Protein AF-A0A9E5UDF2-F1 (afdb_monomer)

Solvent-accessible surface area (backbone atoms only — not comparable to full-atom values): 6361 Å² total; per-residue (Å²): 140,88,80,90,81,89,77,86,81,81,79,84,78,80,75,39,61,48,100,84,71,47,78,76,43,79,87,75,90,72,44,64,46,63,46,45,65,88,81,47,92,53,63,72,60,50,52,52,59,47,48,77,49,35,94,68,50,74,67,36,52,52,52,28,55,58,48,64,75,71,56,63,88,89,46,71,45,62,52,45,76,66,52,52,72,65,37,51,50,51,43,61,68,57,72,80,114

Structure (mmCIF, N/CA/C/O backbone):
data_AF-A0A9E5UDF2-F1
#
_entry.id   AF-A0A9E5UDF2-F1
#
loop_
_atom_site.group_PDB
_atom_site.id
_atom_site.type_symbol
_atom_site.label_atom_id
_atom_site.label_alt_id
_atom_site.label_comp_id
_atom_site.label_asym_id
_atom_site.label_entity_id
_atom_site.label_seq_id
_atom_site.pdbx_PDB_ins_code
_atom_site.Cartn_x
_atom_site.Cartn_y
_atom_site.Cartn_z
_atom_site.occupancy
_atom_site.B_iso_or_equiv
_atom_site.auth_seq_id
_atom_site.auth_comp_id
_atom_site.auth_asym_id
_atom_site.auth_atom_id
_atom_site.pdbx_PDB_model_num
ATOM 1 N N . ASP A 1 1 ? 9.239 -26.253 -10.517 1.00 37.34 1 ASP A N 1
ATOM 2 C CA . ASP A 1 1 ? 9.215 -26.710 -9.117 1.00 37.34 1 ASP A CA 1
ATOM 3 C C . ASP A 1 1 ? 8.199 -25.844 -8.380 1.00 37.34 1 ASP A C 1
ATOM 5 O O . ASP A 1 1 ? 8.426 -24.648 -8.240 1.00 37.34 1 ASP A O 1
ATOM 9 N N . ASN A 1 2 ? 7.024 -26.397 -8.070 1.00 56.69 2 ASN A N 1
ATOM 10 C CA . ASN A 1 2 ? 5.895 -25.659 -7.492 1.00 56.69 2 ASN A CA 1
ATOM 11 C C . ASN A 1 2 ? 5.758 -26.050 -6.021 1.00 56.69 2 ASN A C 1
ATOM 13 O O . ASN A 1 2 ? 5.575 -27.224 -5.708 1.00 56.69 2 ASN A O 1
ATOM 17 N N . ARG A 1 3 ? 5.829 -25.068 -5.118 1.00 74.12 3 ARG A N 1
ATOM 18 C CA . ARG 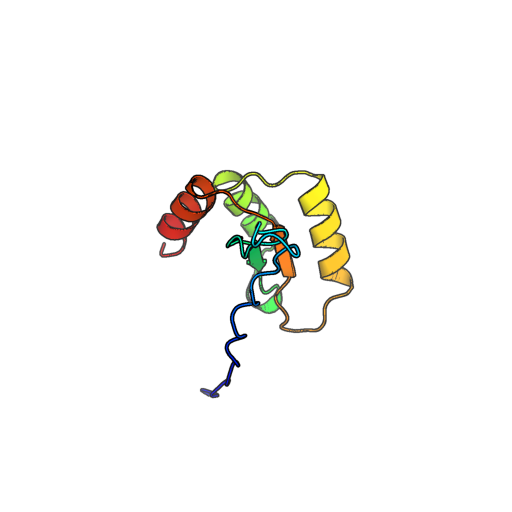A 1 3 ? 5.664 -25.274 -3.672 1.00 74.12 3 ARG A CA 1
ATOM 19 C C . ARG A 1 3 ? 4.370 -24.629 -3.187 1.00 74.12 3 ARG A C 1
ATOM 21 O O . ARG A 1 3 ? 4.040 -23.521 -3.600 1.00 74.12 3 ARG A O 1
ATOM 28 N N . VAL A 1 4 ? 3.664 -25.312 -2.287 1.00 77.31 4 VAL A N 1
ATOM 29 C CA . VAL A 1 4 ? 2.470 -24.784 -1.611 1.00 77.31 4 VAL A CA 1
ATOM 30 C C . VAL A 1 4 ? 2.913 -23.922 -0.430 1.00 77.31 4 VAL A C 1
ATOM 32 O O . VAL A 1 4 ? 3.698 -24.370 0.403 1.00 77.31 4 VAL A O 1
ATOM 35 N N . ASN A 1 5 ? 2.413 -22.688 -0.360 1.00 76.81 5 ASN A N 1
ATOM 36 C CA . ASN A 1 5 ? 2.646 -21.770 0.752 1.00 76.81 5 ASN A CA 1
ATOM 37 C C . ASN A 1 5 ? 1.315 -21.503 1.468 1.00 76.81 5 ASN A C 1
ATOM 39 O O . ASN A 1 5 ? 0.409 -20.924 0.872 1.00 76.81 5 ASN A O 1
ATOM 43 N N . ILE A 1 6 ? 1.182 -21.947 2.720 1.00 81.56 6 ILE A N 1
ATOM 44 C CA . ILE A 1 6 ? -0.040 -21.762 3.513 1.00 81.56 6 ILE A CA 1
ATOM 45 C C . ILE A 1 6 ? 0.062 -20.420 4.240 1.00 81.56 6 ILE A C 1
ATOM 47 O O . ILE A 1 6 ? 0.946 -20.234 5.075 1.00 81.56 6 ILE A O 1
ATOM 51 N N . GLN A 1 7 ? -0.847 -19.494 3.934 1.00 80.06 7 GLN A N 1
ATOM 52 C CA . GLN A 1 7 ? -0.944 -18.204 4.618 1.00 80.06 7 GLN A CA 1
ATOM 53 C C . GLN A 1 7 ? -2.174 -18.181 5.537 1.00 80.06 7 GLN A C 1
ATOM 55 O O . GLN A 1 7 ? -3.284 -18.417 5.057 1.00 80.06 7 GLN A O 1
ATOM 60 N N . PRO A 1 8 ? -2.011 -17.914 6.846 1.00 82.62 8 PRO A N 1
ATOM 61 C CA . PRO A 1 8 ? -3.144 -17.772 7.750 1.00 82.62 8 PRO A CA 1
ATOM 62 C C . PRO A 1 8 ? -3.896 -16.465 7.469 1.00 82.62 8 PRO A C 1
ATOM 64 O O . PRO A 1 8 ? -3.283 -15.417 7.265 1.00 82.62 8 PRO A O 1
ATOM 67 N N . LEU A 1 9 ? -5.227 -16.519 7.507 1.00 84.25 9 LEU A N 1
ATOM 68 C CA . LEU A 1 9 ? -6.077 -15.330 7.469 1.00 84.25 9 LEU A CA 1
ATOM 69 C C . LEU A 1 9 ? -6.285 -14.820 8.898 1.00 84.25 9 LEU A C 1
ATOM 71 O O . LEU A 1 9 ? -6.734 -15.566 9.769 1.00 84.25 9 LEU A O 1
ATOM 75 N N . ALA A 1 10 ? -5.938 -13.558 9.146 1.00 83.75 10 ALA A N 1
ATOM 76 C CA . ALA A 1 10 ? -6.137 -12.940 10.453 1.00 83.75 10 ALA A CA 1
ATOM 77 C C . ALA A 1 10 ? -7.638 -12.686 10.719 1.00 83.75 10 ALA A C 1
ATOM 79 O O . ALA A 1 10 ? -8.354 -12.280 9.801 1.00 83.75 10 ALA A O 1
ATOM 80 N N . PRO A 1 11 ? -8.128 -12.890 11.957 1.00 85.94 11 PRO A N 1
ATOM 81 C CA . PRO A 1 11 ? -9.514 -12.598 12.308 1.00 85.94 11 PRO A CA 1
ATOM 82 C C . PRO A 1 11 ? -9.768 -11.086 12.407 1.00 85.94 11 PRO A C 1
ATOM 84 O O . PRO A 1 11 ? -8.865 -10.299 12.700 1.00 85.94 11 PRO A O 1
ATOM 87 N N . THR A 1 12 ? -11.023 -10.673 12.227 1.00 85.06 12 THR A N 1
ATOM 88 C CA . THR A 1 12 ? -11.451 -9.286 12.455 1.00 85.06 12 THR A CA 1
ATOM 89 C C . THR A 1 12 ? -11.366 -8.923 13.937 1.00 85.06 12 THR A C 1
ATOM 91 O O . THR A 1 12 ? -11.796 -9.694 14.796 1.00 85.06 12 THR A O 1
ATOM 94 N N . ARG A 1 13 ? -10.854 -7.727 14.252 1.00 85.50 13 ARG A N 1
ATOM 95 C CA . ARG A 1 13 ? -10.813 -7.214 15.630 1.00 85.50 13 ARG A CA 1
ATOM 96 C C . ARG A 1 13 ? -12.231 -6.917 16.143 1.00 85.50 13 ARG A C 1
ATOM 98 O O . ARG A 1 13 ? -13.041 -6.372 15.399 1.00 85.50 13 ARG A O 1
ATOM 105 N N . GLY A 1 14 ? -12.502 -7.240 17.410 1.00 86.00 14 GLY A N 1
ATOM 106 C CA . GLY A 1 14 ? -13.761 -6.894 18.081 1.00 86.00 14 GLY A CA 1
ATOM 107 C C . GLY A 1 14 ? -13.916 -5.388 18.328 1.00 86.00 14 GLY A C 1
ATOM 108 O O . GLY A 1 14 ? -12.923 -4.681 18.523 1.00 86.00 14 GLY A O 1
ATOM 109 N N . LEU A 1 15 ? -15.164 -4.918 18.324 1.00 87.38 15 LEU A N 1
ATOM 110 C CA . LEU A 1 15 ? -15.530 -3.527 18.605 1.00 87.38 15 LEU A CA 1
ATOM 111 C C . LEU A 1 15 ? -15.373 -3.222 20.103 1.00 87.38 15 LEU A C 1
ATOM 113 O O . LEU A 1 15 ? -15.605 -4.089 20.947 1.00 87.38 15 LEU A O 1
ATOM 117 N N . ILE A 1 16 ? -14.957 -1.998 20.432 1.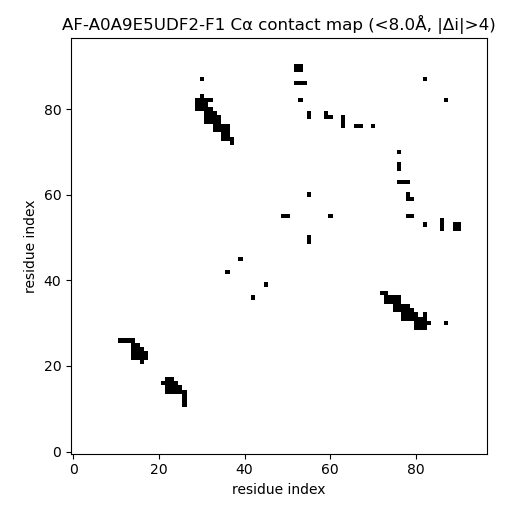00 89.94 16 ILE A N 1
ATOM 118 C CA . ILE A 1 16 ? -14.812 -1.536 21.821 1.00 89.94 16 ILE A CA 1
ATOM 119 C C . ILE A 1 16 ? -15.904 -0.509 22.098 1.00 89.94 16 ILE A C 1
ATOM 121 O O . ILE A 1 16 ? -16.015 0.466 21.359 1.00 89.94 16 ILE A O 1
ATOM 125 N N . TYR A 1 17 ? -16.654 -0.708 23.180 1.00 91.06 17 TYR A N 1
ATOM 126 C CA . TYR A 1 17 ? -17.747 0.165 23.608 1.00 91.06 17 TYR A CA 1
ATOM 127 C C . TYR A 1 17 ? -17.451 0.797 24.975 1.00 91.06 17 TYR A C 1
ATOM 129 O O . TYR A 1 17 ? -16.796 0.182 25.818 1.00 91.06 17 TYR A O 1
ATOM 137 N N . ASP A 1 18 ? -17.965 2.002 25.214 1.00 91.62 18 ASP A N 1
ATOM 138 C CA . ASP A 1 18 ? -18.103 2.566 26.562 1.00 91.62 18 ASP A CA 1
ATOM 139 C C . ASP A 1 18 ? -19.266 1.885 27.322 1.00 91.62 18 ASP A C 1
ATOM 141 O O . ASP A 1 18 ? -20.107 1.209 26.729 1.00 91.62 18 ASP A O 1
ATOM 145 N N . ARG A 1 19 ? -19.374 2.110 28.639 1.00 94.38 19 ARG A N 1
ATOM 146 C CA . ARG A 1 19 ? -20.450 1.608 29.519 1.00 94.38 19 ARG A CA 1
ATOM 147 C C . ARG A 1 19 ? -21.869 1.927 29.036 1.00 94.38 19 ARG A C 1
ATOM 149 O O . ARG A 1 19 ? -22.811 1.256 29.438 1.00 94.38 19 ARG A O 1
ATOM 156 N N . ASN A 1 20 ? -22.011 2.956 28.204 1.00 93.19 20 ASN A N 1
ATOM 157 C CA . ASN A 1 20 ? -23.281 3.408 27.641 1.00 93.19 20 ASN A CA 1
ATOM 158 C C . ASN A 1 20 ? -23.573 2.809 26.249 1.00 93.19 20 ASN A C 1
ATOM 160 O O . ASN A 1 20 ? -24.531 3.222 25.605 1.00 93.19 20 ASN A O 1
ATOM 164 N N . GLY A 1 21 ? -22.743 1.879 25.757 1.00 87.00 21 GLY A N 1
ATOM 165 C CA . GLY A 1 21 ? -22.906 1.259 24.436 1.00 87.00 21 GLY A CA 1
ATOM 166 C C . GLY A 1 21 ? -22.422 2.116 23.260 1.00 87.00 21 GLY A C 1
ATOM 167 O O . GLY A 1 21 ? -22.731 1.803 22.116 1.00 87.00 21 GLY A O 1
ATOM 168 N N . VAL A 1 22 ? -21.664 3.187 23.516 1.00 90.06 22 VAL A N 1
ATOM 169 C CA . VAL A 1 22 ? -21.079 4.042 22.468 1.00 90.06 22 VAL A CA 1
ATOM 170 C C . VAL A 1 22 ? -19.773 3.432 21.968 1.00 90.06 22 VAL A C 1
ATOM 172 O O . VAL A 1 22 ? -18.905 3.105 22.775 1.00 90.06 22 VAL A O 1
ATOM 175 N N . GLU A 1 23 ? -19.619 3.297 20.652 1.00 87.00 23 GLU A N 1
ATOM 176 C CA . GLU A 1 23 ? -18.402 2.771 20.024 1.00 87.00 23 GLU A CA 1
ATOM 177 C C . GLU A 1 23 ? -17.206 3.711 20.237 1.00 87.00 23 GLU A C 1
ATOM 179 O O . GLU A 1 23 ? -17.221 4.870 19.831 1.00 87.00 23 GLU A O 1
ATOM 184 N N . LEU A 1 24 ? -16.153 3.197 20.876 1.00 85.56 24 LEU A N 1
ATOM 185 C CA . LEU A 1 24 ? -14.879 3.889 21.102 1.00 85.56 24 LEU A CA 1
ATOM 186 C C . LEU A 1 24 ? -13.814 3.504 20.068 1.00 85.56 24 LEU A C 1
ATOM 188 O O . LEU A 1 24 ? -12.886 4.273 19.824 1.00 85.56 24 LEU A O 1
ATOM 192 N N . ALA A 1 25 ? -13.913 2.308 19.479 1.00 85.12 25 ALA A N 1
ATOM 193 C CA . ALA A 1 25 ? -13.007 1.863 18.425 1.00 85.12 25 ALA A CA 1
ATOM 194 C C . ALA A 1 25 ? -13.711 0.927 17.438 1.00 85.12 25 ALA A C 1
ATOM 196 O O . ALA A 1 25 ? -14.233 -0.120 17.829 1.00 85.12 25 ALA A O 1
ATOM 197 N N . GLN A 1 26 ? -13.640 1.289 16.158 1.00 80.81 26 GLN A N 1
ATOM 198 C CA . GLN A 1 26 ? -14.160 0.516 15.032 1.00 80.81 26 GLN A CA 1
ATOM 199 C C . GLN A 1 26 ? -13.030 -0.032 14.152 1.00 80.81 26 GLN A C 1
ATOM 201 O O . GLN A 1 26 ? -11.889 0.437 14.204 1.00 80.81 26 GLN A O 1
ATOM 206 N N . ASN A 1 27 ? -13.350 -1.024 13.322 1.00 81.19 27 ASN A N 1
ATOM 207 C CA . ASN A 1 27 ? -12.425 -1.572 12.335 1.00 81.19 27 ASN A CA 1
ATOM 208 C C . ASN A 1 27 ? -12.604 -0.849 10.992 1.00 81.19 27 ASN A C 1
ATOM 210 O O . ASN A 1 27 ? -13.576 -1.098 10.283 1.00 81.19 27 ASN A O 1
ATOM 214 N N . THR A 1 28 ? -11.673 0.042 10.650 1.00 80.38 28 THR A N 1
ATOM 215 C CA . THR A 1 28 ? -11.660 0.708 9.341 1.00 80.38 28 THR A CA 1
ATOM 216 C C . THR A 1 28 ? -10.730 -0.053 8.394 1.00 80.38 28 THR A C 1
ATOM 218 O O . THR A 1 28 ? -9.537 -0.173 8.701 1.00 80.38 28 THR A O 1
ATOM 221 N N . PRO A 1 29 ? -11.219 -0.549 7.242 1.00 78.06 29 PRO A N 1
ATOM 222 C CA . PRO A 1 29 ? -10.355 -1.180 6.256 1.00 78.06 29 PRO A CA 1
ATOM 223 C C . PRO A 1 29 ? -9.343 -0.158 5.734 1.00 78.06 29 PRO A C 1
ATOM 225 O O . PRO A 1 29 ? -9.681 0.988 5.444 1.00 78.06 29 PRO A O 1
ATOM 228 N N . THR A 1 30 ? -8.084 -0.570 5.622 1.00 86.50 30 THR A N 1
ATOM 229 C CA . THR A 1 30 ? -7.033 0.256 5.023 1.00 86.50 30 THR A CA 1
ATOM 230 C C . THR A 1 30 ? -6.293 -0.550 3.973 1.00 86.50 30 THR A C 1
ATOM 232 O O . THR A 1 30 ? -6.013 -1.734 4.163 1.00 86.50 30 THR A O 1
ATOM 235 N N . PHE A 1 31 ? -5.973 0.099 2.858 1.00 90.56 31 PHE A N 1
ATOM 236 C CA . PHE A 1 31 ? -5.174 -0.494 1.796 1.00 90.56 31 PHE A CA 1
ATOM 237 C C . PHE A 1 31 ? -3.727 -0.023 1.921 1.00 90.56 31 PHE A C 1
ATOM 239 O O . PHE A 1 31 ? -3.461 1.154 2.176 1.00 90.56 31 PHE A O 1
ATOM 246 N N . THR A 1 32 ? -2.790 -0.953 1.763 1.00 92.69 32 THR A N 1
ATOM 247 C CA . THR A 1 32 ? -1.349 -0.680 1.775 1.00 92.69 32 THR A CA 1
ATOM 248 C C . THR A 1 32 ? -0.754 -1.220 0.486 1.00 92.69 32 THR A C 1
ATOM 250 O O . THR A 1 32 ? -0.987 -2.375 0.131 1.00 92.69 32 THR A O 1
ATOM 253 N N . LEU A 1 33 ? -0.001 -0.379 -0.215 1.00 93.06 33 LEU A N 1
ATOM 254 C CA . LEU A 1 33 ? 0.751 -0.779 -1.393 1.00 93.06 33 LEU A CA 1
ATOM 255 C C . LEU A 1 33 ? 2.086 -1.357 -0.942 1.00 93.06 33 LEU A C 1
ATOM 257 O O . LEU A 1 33 ? 2.877 -0.664 -0.300 1.00 93.06 33 LEU A O 1
ATOM 261 N N . GLU A 1 34 ? 2.345 -2.610 -1.295 1.00 93.81 34 GLU A N 1
ATOM 262 C CA . GLU A 1 34 ? 3.563 -3.323 -0.926 1.00 93.81 34 GLU A CA 1
ATOM 263 C C . GLU A 1 34 ? 4.258 -3.916 -2.148 1.00 93.81 34 GLU A C 1
ATOM 265 O O . GLU A 1 34 ? 3.616 -4.309 -3.122 1.00 93.81 34 GLU A O 1
ATOM 270 N N . VAL A 1 35 ? 5.580 -4.041 -2.065 1.00 93.12 35 VAL A N 1
ATOM 271 C CA . VAL A 1 35 ? 6.410 -4.647 -3.109 1.00 93.12 35 VAL A CA 1
ATOM 272 C C . VAL A 1 35 ? 7.289 -5.737 -2.514 1.00 93.12 35 VAL A C 1
ATOM 274 O O . VAL A 1 35 ? 7.765 -5.608 -1.390 1.00 93.12 35 VAL A O 1
ATOM 277 N N . VAL A 1 36 ? 7.519 -6.819 -3.259 1.00 93.56 36 VAL A N 1
ATOM 278 C CA . VAL A 1 36 ? 8.513 -7.844 -2.906 1.00 93.56 36 VAL A CA 1
ATOM 279 C C . VAL A 1 36 ? 9.766 -7.577 -3.740 1.00 93.56 36 VAL A C 1
ATOM 281 O O . VAL A 1 36 ? 9.753 -7.890 -4.928 1.00 93.56 36 VAL A O 1
ATOM 284 N N . PRO A 1 37 ? 10.845 -7.016 -3.162 1.00 91.75 37 PRO A N 1
ATOM 285 C CA . PRO A 1 37 ? 11.996 -6.545 -3.936 1.00 91.75 37 PRO A CA 1
ATOM 286 C C . PRO A 1 37 ? 12.678 -7.620 -4.782 1.00 91.75 37 PRO A C 1
ATOM 288 O O . PRO A 1 37 ? 13.152 -7.331 -5.865 1.00 91.75 37 PRO A O 1
ATOM 291 N N . GLU A 1 38 ? 12.684 -8.874 -4.332 1.00 90.31 38 GLU A N 1
ATOM 292 C CA . GLU A 1 38 ? 13.256 -9.999 -5.082 1.00 90.31 38 GLU A CA 1
ATOM 293 C C . GLU A 1 38 ? 12.465 -10.371 -6.343 1.00 90.31 38 GLU A C 1
ATOM 295 O O . GLU A 1 38 ? 12.954 -11.154 -7.150 1.00 90.31 38 GLU A O 1
ATOM 300 N N . LYS A 1 39 ? 11.239 -9.861 -6.492 1.00 89.31 39 LYS A N 1
ATOM 301 C CA . LYS A 1 39 ? 10.407 -10.043 -7.689 1.00 89.31 39 LYS A CA 1
ATOM 302 C C . LYS A 1 39 ? 10.461 -8.834 -8.627 1.00 89.31 39 LYS A C 1
ATOM 304 O O . LYS A 1 39 ? 9.702 -8.800 -9.588 1.00 89.31 39 LYS A O 1
ATOM 309 N N . VAL A 1 40 ? 11.295 -7.842 -8.322 1.00 90.94 40 VAL A N 1
ATOM 310 C CA . VAL A 1 40 ? 11.416 -6.599 -9.084 1.00 90.94 40 VAL A CA 1
ATOM 311 C C . VAL A 1 40 ? 12.815 -6.518 -9.673 1.00 90.94 40 VAL A C 1
ATOM 313 O O . VAL A 1 40 ? 13.797 -6.589 -8.939 1.00 90.94 40 VAL A O 1
ATOM 316 N N . GLU A 1 41 ? 12.894 -6.371 -10.992 1.00 90.88 41 GLU A N 1
ATOM 317 C CA . GLU A 1 41 ? 14.166 -6.246 -11.709 1.00 90.88 41 GLU A CA 1
ATOM 318 C C . GLU A 1 41 ? 14.766 -4.844 -11.546 1.00 90.88 41 GLU A C 1
ATOM 320 O O . GLU A 1 41 ? 15.922 -4.712 -11.149 1.00 90.88 41 GLU A O 1
ATOM 325 N N . ASP A 1 42 ? 13.960 -3.801 -11.774 1.00 93.12 42 ASP A N 1
ATOM 326 C CA . ASP A 1 42 ? 14.343 -2.398 -11.593 1.00 93.12 42 ASP A CA 1
ATOM 327 C C . ASP A 1 42 ? 13.386 -1.702 -10.615 1.00 93.12 42 ASP A C 1
ATOM 329 O O . ASP A 1 42 ? 12.243 -1.368 -10.935 1.00 93.12 42 ASP A O 1
ATOM 333 N N . MET A 1 43 ? 13.867 -1.487 -9.388 1.00 92.44 43 MET A N 1
ATOM 334 C CA . MET A 1 43 ? 13.081 -0.849 -8.333 1.00 92.44 43 MET A CA 1
ATOM 335 C C . MET A 1 43 ? 12.804 0.627 -8.627 1.00 92.44 43 MET A C 1
ATOM 337 O O . MET A 1 43 ? 11.725 1.115 -8.308 1.00 92.44 43 MET A O 1
ATOM 341 N N . ASP A 1 44 ? 13.750 1.348 -9.227 1.00 91.75 44 ASP A N 1
ATOM 342 C CA . ASP A 1 44 ? 13.576 2.775 -9.489 1.00 91.75 44 ASP A CA 1
ATOM 343 C C . ASP A 1 44 ? 12.614 3.013 -10.658 1.00 91.75 44 ASP A C 1
ATOM 345 O O . ASP A 1 44 ? 11.903 4.019 -10.659 1.00 91.75 44 ASP A O 1
ATOM 349 N N . ALA A 1 45 ? 12.574 2.114 -11.646 1.00 93.31 45 ALA A N 1
ATOM 350 C CA . ALA A 1 45 ? 11.562 2.138 -12.703 1.00 93.31 45 ALA A CA 1
ATOM 351 C C . ALA A 1 45 ? 10.163 1.857 -12.139 1.00 93.31 45 ALA A C 1
ATOM 353 O O . ALA A 1 45 ? 9.252 2.656 -12.346 1.00 93.31 45 ALA A O 1
ATOM 354 N N . VAL A 1 46 ? 10.014 0.800 -11.333 1.00 92.25 46 VAL A N 1
ATOM 355 C CA . VAL A 1 46 ? 8.725 0.463 -10.708 1.00 92.25 46 VAL A CA 1
ATOM 356 C C . VAL A 1 46 ? 8.233 1.585 -9.799 1.00 92.25 46 VAL A C 1
ATOM 358 O O . VAL A 1 46 ? 7.059 1.936 -9.841 1.00 92.25 46 VAL A O 1
ATOM 361 N N . LEU A 1 47 ? 9.103 2.198 -8.992 1.00 92.44 47 LEU A N 1
ATOM 362 C CA . LEU A 1 47 ? 8.699 3.326 -8.149 1.00 92.44 47 LEU A CA 1
ATOM 363 C C . LEU A 1 47 ? 8.230 4.530 -8.977 1.00 92.44 47 LEU A C 1
ATOM 365 O O . LEU A 1 47 ? 7.293 5.210 -8.558 1.00 92.44 47 LEU A O 1
ATOM 369 N N . ARG A 1 48 ? 8.841 4.782 -10.143 1.00 91.81 48 ARG A N 1
ATOM 370 C CA . ARG A 1 48 ? 8.400 5.834 -11.072 1.00 91.81 48 ARG A CA 1
ATOM 371 C C . ARG A 1 48 ? 7.007 5.538 -11.623 1.00 91.81 48 ARG A C 1
ATOM 373 O O . ARG A 1 48 ? 6.135 6.384 -11.481 1.00 91.81 48 ARG A O 1
ATOM 380 N N . GLU A 1 49 ? 6.777 4.335 -12.138 1.00 91.44 49 GLU A N 1
ATOM 381 C CA . GLU A 1 49 ? 5.461 3.916 -12.6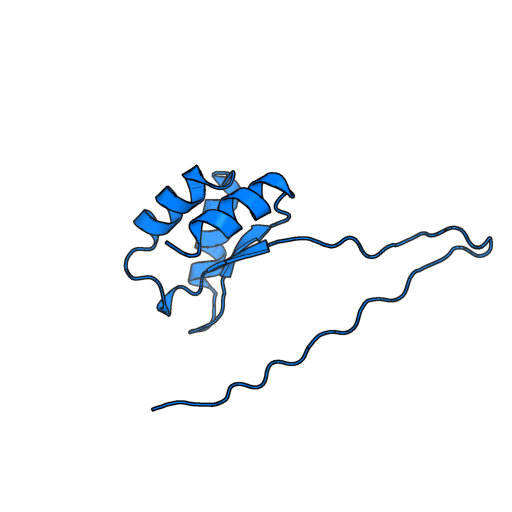47 1.00 91.44 49 GLU A CA 1
ATOM 382 C C . GLU A 1 49 ? 4.380 3.949 -11.557 1.00 91.44 49 GLU A C 1
ATOM 384 O O . GLU A 1 49 ? 3.277 4.447 -11.769 1.00 91.44 49 GLU A O 1
ATOM 389 N N . LEU A 1 50 ? 4.695 3.480 -10.345 1.00 91.81 50 LEU A N 1
ATOM 390 C CA . LEU A 1 50 ? 3.756 3.527 -9.224 1.00 91.81 50 LEU A CA 1
ATOM 391 C C . LEU A 1 50 ? 3.407 4.964 -8.823 1.00 91.81 50 LEU A C 1
ATOM 393 O O . LEU A 1 50 ? 2.264 5.213 -8.444 1.00 91.81 50 LEU A O 1
ATOM 397 N N . SER A 1 51 ? 4.353 5.899 -8.940 1.00 91.50 51 SER A N 1
ATOM 398 C CA . SER A 1 51 ? 4.127 7.318 -8.628 1.00 91.50 51 SER A CA 1
ATOM 399 C C . SER A 1 51 ? 3.164 7.997 -9.611 1.00 91.50 51 SER A C 1
ATO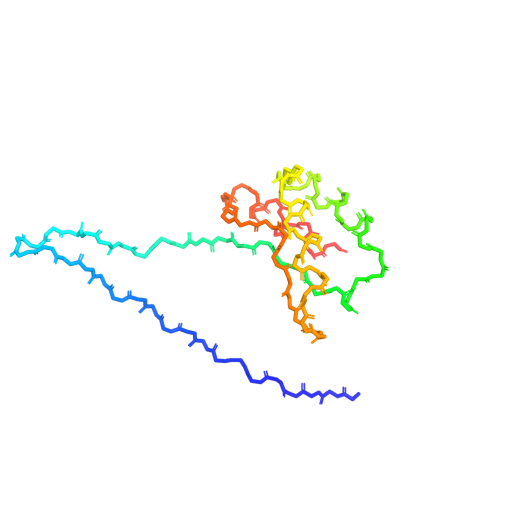M 401 O O . SER A 1 51 ? 2.601 9.038 -9.286 1.00 91.50 51 SER A O 1
ATOM 403 N N . GLU A 1 52 ? 2.944 7.420 -10.797 1.00 90.69 52 GLU A N 1
ATOM 404 C CA . GLU A 1 52 ? 1.927 7.889 -11.750 1.00 90.69 52 GLU A CA 1
ATOM 405 C C . GLU A 1 52 ? 0.514 7.408 -11.377 1.00 90.69 52 GLU A C 1
ATOM 407 O O . GLU A 1 52 ? -0.482 8.019 -11.766 1.00 90.69 52 GLU A O 1
ATOM 412 N N . LEU A 1 53 ? 0.406 6.311 -10.619 1.00 89.88 53 LEU A N 1
ATOM 413 C CA . LEU A 1 53 ? -0.870 5.686 -10.254 1.00 89.88 53 LEU A CA 1
ATOM 414 C C . LEU A 1 53 ? -1.366 6.120 -8.870 1.00 89.88 53 LEU A C 1
ATOM 416 O O . LEU A 1 53 ? -2.576 6.283 -8.659 1.00 89.88 53 LEU A O 1
ATOM 420 N N . VAL A 1 54 ? -0.441 6.280 -7.924 1.00 91.69 54 VAL A N 1
ATOM 421 C CA . VAL A 1 54 ? -0.714 6.617 -6.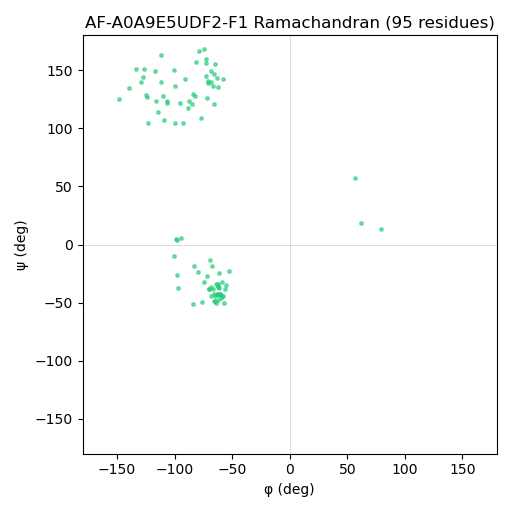524 1.00 91.69 54 VAL A CA 1
ATOM 422 C C . VAL A 1 54 ? 0.209 7.731 -6.050 1.00 91.69 54 VAL A C 1
ATOM 424 O O . VAL A 1 54 ? 1.338 7.854 -6.522 1.00 91.69 54 VAL A O 1
ATOM 427 N N . GLU A 1 55 ? -0.248 8.539 -5.096 1.00 90.88 55 GLU A N 1
ATOM 428 C CA . GLU A 1 55 ? 0.567 9.633 -4.581 1.00 90.88 55 GLU A CA 1
ATOM 429 C C . GLU A 1 55 ? 1.629 9.086 -3.615 1.00 90.88 55 GLU A C 1
ATOM 431 O O . GLU A 1 55 ? 1.332 8.639 -2.498 1.00 90.88 55 GLU A O 1
ATOM 436 N N . ILE A 1 56 ? 2.888 9.106 -4.058 1.00 93.06 56 ILE A N 1
ATOM 437 C CA . ILE A 1 56 ? 4.044 8.686 -3.263 1.00 93.06 56 ILE A CA 1
ATOM 438 C C . ILE A 1 56 ? 4.858 9.924 -2.902 1.00 93.06 56 ILE A C 1
ATOM 440 O O . ILE A 1 56 ? 5.547 10.506 -3.740 1.00 93.06 56 ILE A O 1
ATOM 444 N N . SER A 1 57 ? 4.795 10.322 -1.632 1.00 93.50 57 SER A N 1
ATOM 445 C CA . SER A 1 57 ? 5.560 11.469 -1.148 1.00 93.50 57 SER A CA 1
ATOM 446 C C . SER A 1 57 ? 7.061 11.143 -1.028 1.00 93.50 57 SER A C 1
ATOM 448 O O . SER A 1 57 ? 7.445 9.975 -0.884 1.00 93.50 57 SER A O 1
ATOM 450 N N . PRO A 1 58 ? 7.945 12.157 -1.008 1.00 93.19 58 PRO A N 1
ATOM 451 C CA . PRO A 1 58 ? 9.3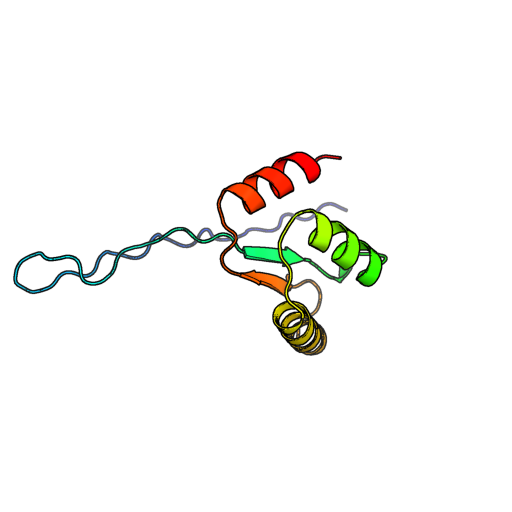68 11.950 -0.729 1.00 93.19 58 PRO A CA 1
ATOM 452 C C . PRO A 1 58 ? 9.623 11.236 0.609 1.00 93.19 58 PRO A C 1
ATOM 454 O O . PRO A 1 58 ? 10.522 10.402 0.709 1.00 93.19 58 PRO A O 1
ATOM 457 N N . GLU A 1 59 ? 8.792 11.512 1.616 1.00 94.38 59 GLU A N 1
ATOM 458 C CA . GLU A 1 59 ? 8.839 10.888 2.943 1.00 94.38 59 GLU A CA 1
ATOM 459 C C . GLU A 1 59 ? 8.493 9.394 2.881 1.00 94.38 59 GLU A C 1
ATOM 461 O O . GLU A 1 59 ? 9.119 8.568 3.554 1.00 94.38 59 GLU A O 1
ATOM 466 N N . ASP A 1 60 ? 7.523 9.016 2.041 1.00 93.88 60 ASP A N 1
ATOM 467 C CA . ASP A 1 60 ? 7.193 7.614 1.792 1.00 93.88 60 ASP A CA 1
ATOM 468 C C . ASP A 1 60 ? 8.372 6.875 1.151 1.00 93.88 60 ASP A C 1
ATOM 470 O O . ASP A 1 60 ? 8.703 5.768 1.584 1.00 93.88 60 ASP A O 1
ATOM 474 N N . LEU A 1 61 ? 9.050 7.499 0.181 1.00 94.06 61 LEU A N 1
ATOM 475 C CA . LEU A 1 61 ? 10.232 6.930 -0.474 1.00 94.06 61 LEU A CA 1
ATOM 476 C C . LEU A 1 61 ? 11.414 6.784 0.487 1.00 94.06 61 LEU A C 1
ATOM 478 O O . LEU A 1 61 ? 12.101 5.759 0.471 1.00 94.06 61 LEU A O 1
ATOM 482 N N . GLU A 1 62 ? 11.663 7.782 1.335 1.00 94.62 62 GLU A N 1
ATOM 483 C CA . GLU A 1 62 ? 12.722 7.718 2.342 1.00 94.62 62 GLU A CA 1
ATOM 484 C C . GLU A 1 62 ? 12.460 6.583 3.337 1.00 94.62 62 GLU A C 1
ATOM 486 O O . GLU A 1 62 ? 13.326 5.728 3.568 1.00 94.62 62 GLU A O 1
ATOM 491 N N . ARG A 1 63 ? 11.230 6.504 3.858 1.00 95.06 63 ARG A N 1
ATOM 492 C CA . ARG A 1 63 ? 10.798 5.430 4.755 1.00 95.06 63 ARG A CA 1
ATOM 493 C C . ARG A 1 63 ? 10.909 4.064 4.080 1.00 95.06 63 ARG A C 1
ATOM 495 O O . ARG A 1 63 ? 11.444 3.130 4.682 1.00 95.06 63 ARG A O 1
ATOM 502 N N . PHE A 1 64 ? 10.448 3.945 2.836 1.00 94.81 64 PHE A N 1
ATOM 503 C CA . PHE A 1 64 ? 10.545 2.725 2.036 1.00 94.81 64 PHE A CA 1
ATOM 504 C C . PHE A 1 64 ? 11.999 2.265 1.893 1.00 94.81 64 PHE A C 1
ATOM 506 O O . PHE A 1 64 ? 12.316 1.124 2.228 1.00 94.81 64 PHE A O 1
ATOM 513 N N . ARG A 1 65 ? 12.911 3.159 1.493 1.00 93.69 65 ARG A N 1
ATOM 514 C CA . ARG A 1 65 ? 14.350 2.862 1.371 1.00 93.69 65 ARG A CA 1
ATOM 515 C C . ARG A 1 65 ? 14.969 2.455 2.710 1.00 93.69 65 ARG A C 1
ATOM 517 O O . ARG A 1 65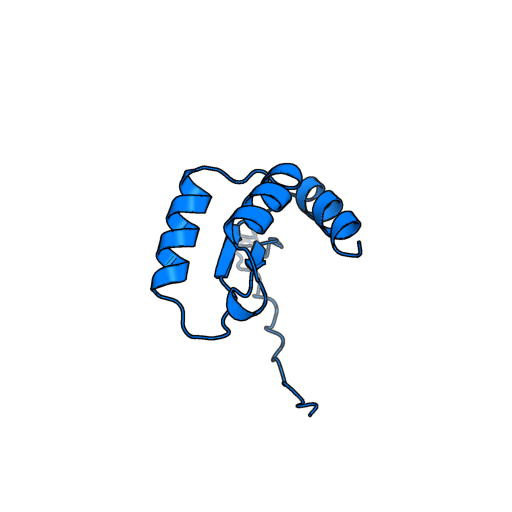 ? 15.801 1.547 2.753 1.00 93.69 65 ARG A O 1
ATOM 524 N N . GLY A 1 66 ? 14.544 3.076 3.811 1.00 94.62 66 GLY A N 1
ATOM 525 C CA . GLY A 1 66 ? 14.947 2.692 5.164 1.00 94.62 66 GLY A CA 1
ATOM 526 C C . GLY A 1 66 ? 14.517 1.268 5.536 1.00 94.62 66 GLY A C 1
ATOM 527 O O . GLY A 1 66 ? 15.317 0.502 6.078 1.00 94.62 66 GLY A O 1
ATOM 528 N N . MET A 1 67 ? 13.279 0.887 5.208 1.00 93.12 67 MET A N 1
ATOM 529 C CA . MET A 1 67 ? 12.758 -0.468 5.431 1.00 93.12 67 MET A CA 1
ATOM 530 C C . MET A 1 67 ? 13.413 -1.495 4.502 1.00 93.12 67 MET A C 1
ATOM 532 O O . MET A 1 67 ? 13.760 -2.589 4.947 1.00 93.12 67 MET A O 1
ATOM 536 N N . LEU A 1 68 ? 13.666 -1.121 3.245 1.00 92.44 68 LEU A N 1
ATOM 537 C CA . LEU A 1 68 ? 14.311 -1.961 2.237 1.00 92.44 68 LEU A CA 1
ATOM 538 C C . LEU A 1 68 ? 15.679 -2.475 2.706 1.00 92.44 68 LEU A C 1
ATOM 540 O O . LEU A 1 68 ? 16.005 -3.637 2.482 1.00 92.44 68 LEU A O 1
ATOM 544 N N . ARG A 1 69 ? 16.452 -1.640 3.414 1.00 90.44 69 ARG A N 1
ATOM 545 C CA . ARG A 1 69 ? 17.764 -2.013 3.976 1.00 90.44 69 ARG A CA 1
ATOM 546 C C . ARG A 1 69 ? 17.683 -2.972 5.166 1.00 90.44 69 ARG A C 1
ATOM 548 O O . ARG A 1 69 ? 18.638 -3.697 5.420 1.00 90.44 69 ARG A O 1
ATOM 555 N N . LYS A 1 70 ? 16.581 -2.950 5.921 1.00 91.81 70 LYS A N 1
ATOM 556 C CA . LYS A 1 70 ? 16.409 -3.720 7.169 1.00 91.81 70 LYS A CA 1
ATOM 557 C C . LYS A 1 70 ? 15.590 -4.999 6.988 1.00 91.81 70 LYS A C 1
ATOM 559 O O . LYS A 1 70 ? 15.498 -5.800 7.918 1.00 91.81 70 LYS A O 1
ATOM 564 N N . LYS A 1 71 ? 14.958 -5.179 5.826 1.00 89.62 71 LYS A N 1
ATOM 565 C CA . LYS A 1 71 ? 14.060 -6.305 5.566 1.00 89.62 71 LYS A CA 1
ATOM 566 C C . LYS A 1 71 ? 14.801 -7.642 5.577 1.00 89.62 71 LYS A C 1
ATOM 568 O O . LYS A 1 71 ? 15.981 -7.730 5.239 1.00 89.62 71 LYS A O 1
ATOM 573 N N . ARG A 1 72 ? 14.066 -8.719 5.855 1.00 87.12 72 ARG A N 1
ATOM 574 C CA . ARG A 1 72 ? 14.532 -10.077 5.547 1.00 87.12 72 ARG A CA 1
ATOM 575 C C . ARG A 1 72 ? 14.265 -10.402 4.074 1.00 87.12 72 ARG A C 1
ATOM 577 O O . ARG A 1 72 ? 13.387 -9.811 3.438 1.00 87.12 72 ARG A O 1
ATOM 584 N N . ARG A 1 73 ? 15.022 -11.353 3.519 1.00 86.25 73 ARG A N 1
ATOM 585 C CA . ARG A 1 73 ? 14.824 -11.805 2.132 1.00 86.25 73 ARG A CA 1
ATOM 586 C C . ARG A 1 73 ? 13.399 -12.326 1.924 1.00 86.25 73 ARG A C 1
ATOM 588 O O . ARG A 1 73 ? 12.854 -12.989 2.803 1.00 86.25 73 ARG A O 1
ATOM 595 N N . PHE A 1 74 ? 12.841 -12.034 0.752 1.00 84.75 74 PHE A N 1
ATOM 596 C CA . PHE A 1 74 ? 11.507 -12.447 0.293 1.00 84.75 74 PHE A CA 1
ATOM 597 C C . PHE A 1 74 ? 10.324 -11.937 1.131 1.00 84.75 74 PHE A C 1
ATOM 599 O O . PHE A 1 74 ? 9.221 -12.470 1.021 1.00 84.75 74 PHE A O 1
ATOM 606 N N . GLN A 1 75 ? 10.524 -10.901 1.948 1.00 89.25 75 GLN A N 1
ATOM 607 C CA . GLN A 1 75 ? 9.426 -10.186 2.598 1.00 89.25 75 GLN A CA 1
ATOM 608 C C . GLN A 1 75 ? 8.952 -9.014 1.740 1.00 89.25 75 GLN A C 1
ATOM 610 O O . GLN A 1 75 ? 9.771 -8.334 1.108 1.00 89.25 75 GLN A O 1
ATOM 615 N N . SER A 1 76 ? 7.635 -8.788 1.734 1.00 92.75 76 SER A N 1
ATOM 616 C CA . SER A 1 76 ? 7.065 -7.564 1.183 1.00 92.75 76 SER A CA 1
ATOM 617 C C . SER A 1 76 ? 7.493 -6.366 2.032 1.00 92.75 76 SER A C 1
ATOM 619 O O . SER A 1 76 ? 7.721 -6.475 3.239 1.00 92.75 76 SER A O 1
ATOM 621 N N . VAL A 1 77 ? 7.669 -5.226 1.375 1.00 94.69 77 VAL A N 1
ATOM 622 C CA . VAL A 1 77 ? 7.986 -3.947 1.999 1.00 94.69 77 VAL A CA 1
ATOM 623 C C . VAL A 1 77 ? 6.911 -2.952 1.573 1.00 94.69 77 VAL A C 1
ATOM 625 O O . VAL A 1 77 ? 6.673 -2.808 0.370 1.00 94.69 77 VAL A O 1
ATOM 628 N N . PRO A 1 78 ? 6.263 -2.262 2.521 1.00 94.62 78 PRO A N 1
ATOM 629 C CA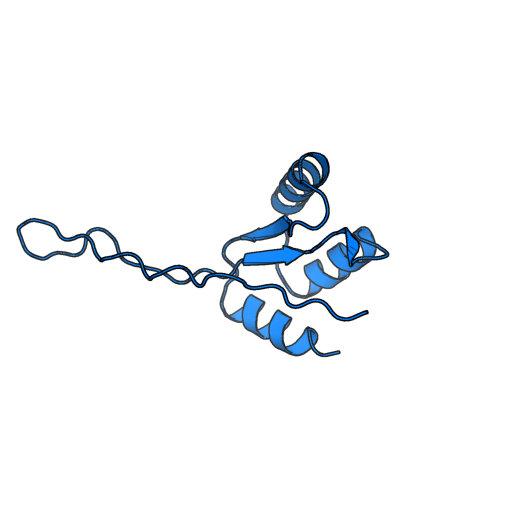 . PRO A 1 78 ? 5.236 -1.289 2.194 1.00 94.62 78 PRO A CA 1
ATOM 630 C C . PRO A 1 78 ? 5.857 -0.037 1.574 1.00 94.62 78 PRO A C 1
ATOM 632 O O . PRO A 1 78 ? 6.752 0.582 2.149 1.00 94.62 78 PRO A O 1
ATOM 635 N N . VAL A 1 79 ? 5.359 0.337 0.400 1.00 94.25 79 VAL A N 1
ATOM 636 C CA . VAL A 1 79 ? 5.708 1.571 -0.312 1.00 94.25 79 VAL A CA 1
ATOM 637 C C . VAL A 1 79 ? 4.861 2.718 0.237 1.00 94.25 79 VAL A C 1
ATOM 639 O O . VAL A 1 79 ? 5.393 3.732 0.687 1.00 94.25 79 VAL A O 1
ATOM 642 N N . ARG A 1 80 ? 3.538 2.522 0.305 1.00 92.88 80 ARG A N 1
ATOM 643 C CA . ARG A 1 80 ? 2.573 3.540 0.739 1.00 92.88 80 ARG A CA 1
ATOM 644 C C . ARG A 1 80 ? 1.492 2.924 1.623 1.00 92.88 80 ARG A C 1
ATOM 646 O O . ARG A 1 80 ? 0.938 1.878 1.300 1.00 92.88 80 ARG A O 1
ATOM 653 N N . PHE A 1 81 ? 1.182 3.593 2.730 1.00 92.12 81 PHE A N 1
ATOM 654 C CA . PHE A 1 81 ? 0.129 3.191 3.668 1.00 92.12 81 PHE A CA 1
ATOM 655 C C . PHE A 1 81 ? -1.146 4.006 3.467 1.00 92.12 81 PHE A C 1
ATOM 657 O O . PHE A 1 81 ? -1.058 5.200 3.186 1.00 92.12 81 PHE A O 1
ATOM 664 N N . ARG A 1 82 ? -2.306 3.408 3.759 1.00 91.00 82 ARG A N 1
ATOM 665 C CA . ARG A 1 82 ? -3.618 4.082 3.741 1.00 91.00 82 ARG A CA 1
ATOM 666 C C . ARG A 1 82 ? -3.926 4.721 2.384 1.00 91.00 82 ARG A C 1
ATOM 668 O O . ARG A 1 82 ? -4.150 5.926 2.312 1.00 91.00 82 ARG A O 1
ATOM 675 N N . LEU A 1 83 ? -3.914 3.905 1.334 1.00 92.25 83 LEU A N 1
ATOM 676 C CA . LEU A 1 83 ? -4.390 4.331 0.021 1.00 92.25 83 LEU A CA 1
ATOM 677 C C . LEU A 1 83 ? -5.882 4.657 0.101 1.00 92.25 83 LEU A C 1
ATOM 679 O O . LEU A 1 83 ? -6.634 3.972 0.806 1.00 92.25 83 LEU A O 1
ATOM 683 N N . ASN A 1 84 ? -6.292 5.688 -0.630 1.00 91.38 84 ASN A N 1
ATOM 684 C CA . ASN A 1 84 ? -7.702 6.004 -0.813 1.00 91.38 84 ASN A CA 1
ATOM 685 C C . ASN A 1 84 ? -8.343 5.088 -1.875 1.00 91.38 84 ASN A C 1
ATOM 687 O O . ASN A 1 84 ? -7.658 4.374 -2.608 1.00 91.38 84 ASN A O 1
ATOM 691 N N . GLU A 1 85 ? -9.673 5.081 -1.953 1.00 89.19 85 GLU A N 1
ATOM 692 C CA . GLU A 1 85 ? -10.399 4.190 -2.870 1.00 89.19 85 GLU A CA 1
ATOM 693 C C . GLU A 1 85 ? -10.078 4.455 -4.348 1.00 89.19 85 GLU A C 1
ATOM 695 O O . GLU A 1 85 ? -10.011 3.517 -5.142 1.00 89.19 85 GLU A O 1
ATOM 700 N N . GLU A 1 86 ? -9.823 5.712 -4.718 1.00 90.56 86 GLU A N 1
ATOM 701 C CA . GLU A 1 86 ? -9.489 6.092 -6.091 1.00 90.56 86 GLU A CA 1
ATOM 702 C C . GLU A 1 86 ? -8.111 5.552 -6.500 1.00 90.56 86 GLU A C 1
ATOM 704 O O . GLU A 1 86 ? -7.958 4.953 -7.564 1.00 90.56 86 GLU A O 1
ATOM 709 N N . GLU A 1 87 ? -7.117 5.684 -5.624 1.00 90.44 87 GLU A N 1
ATOM 710 C CA . GLU A 1 87 ? -5.780 5.106 -5.776 1.00 90.44 87 GLU A CA 1
ATOM 711 C C . GLU A 1 87 ? -5.837 3.583 -5.903 1.00 90.44 87 GLU A C 1
ATOM 713 O O . GLU A 1 87 ? -5.192 3.001 -6.779 1.00 90.44 87 GLU A O 1
ATOM 718 N N . VAL A 1 88 ?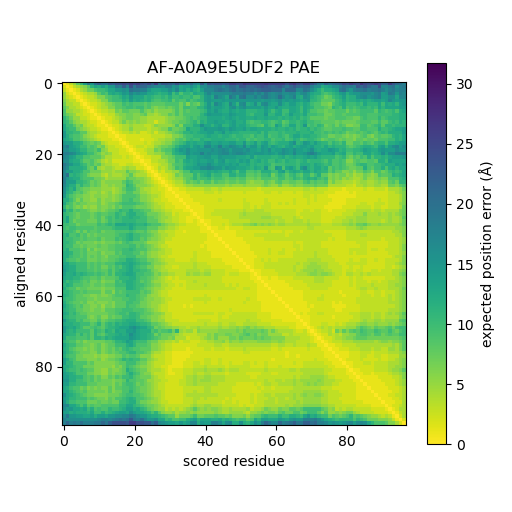 -6.645 2.930 -5.063 1.00 90.38 88 VAL A N 1
ATOM 719 C CA . VAL A 1 88 ? -6.853 1.477 -5.112 1.00 90.38 88 VAL A CA 1
ATOM 720 C C . VAL A 1 88 ? -7.478 1.064 -6.441 1.00 90.38 88 VAL A C 1
ATOM 722 O O . VAL A 1 88 ? -7.033 0.083 -7.043 1.00 90.38 88 VAL A O 1
ATOM 725 N N . ALA A 1 89 ? -8.469 1.809 -6.932 1.00 89.69 89 ALA A N 1
ATOM 726 C CA . ALA A 1 89 ? -9.111 1.538 -8.212 1.00 89.69 89 ALA A CA 1
ATOM 727 C C . ALA A 1 89 ? -8.133 1.714 -9.386 1.00 89.69 89 ALA A C 1
ATOM 729 O O . ALA A 1 89 ? -7.990 0.801 -10.205 1.00 89.69 89 ALA A O 1
ATOM 730 N N . ARG A 1 90 ? -7.400 2.838 -9.435 1.00 90.50 90 ARG A N 1
ATOM 731 C CA . ARG A 1 90 ? -6.386 3.108 -10.471 1.00 90.50 90 ARG A CA 1
ATOM 732 C C . ARG A 1 90 ? -5.306 2.033 -10.495 1.00 90.50 90 ARG A C 1
ATOM 734 O O . ARG A 1 90 ? -4.961 1.537 -11.569 1.00 90.50 90 ARG A O 1
ATOM 741 N N . PHE A 1 91 ? -4.810 1.626 -9.329 1.00 90.56 91 PHE A N 1
ATOM 742 C CA . PHE A 1 91 ? -3.829 0.551 -9.232 1.00 90.56 91 PHE A CA 1
ATOM 743 C C . PHE A 1 91 ? -4.403 -0.799 -9.695 1.00 90.56 91 PHE A C 1
ATOM 745 O O . PHE A 1 91 ? -3.769 -1.509 -10.475 1.00 90.56 91 PHE A O 1
ATOM 752 N N . SER A 1 92 ? -5.623 -1.143 -9.273 1.00 87.75 92 SER A N 1
ATOM 753 C CA . SER A 1 92 ? -6.253 -2.436 -9.586 1.00 87.75 92 SER A CA 1
ATOM 754 C C . SER A 1 92 ? -6.474 -2.652 -11.086 1.00 87.75 92 SER A C 1
ATOM 756 O O . SER A 1 92 ? -6.289 -3.765 -11.572 1.00 87.75 92 SER A O 1
ATOM 758 N N . VAL A 1 93 ? -6.815 -1.595 -11.831 1.00 88.38 93 VAL A N 1
ATOM 759 C CA . VAL A 1 93 ? -6.991 -1.658 -13.293 1.00 88.38 93 VAL A CA 1
ATOM 760 C C . VAL A 1 93 ? -5.658 -1.861 -14.017 1.00 88.38 93 VAL A C 1
ATOM 762 O O . VAL A 1 93 ? -5.593 -2.610 -14.991 1.00 88.38 93 VAL A O 1
ATOM 765 N N . ASN A 1 94 ? -4.584 -1.225 -13.543 1.00 84.75 94 ASN A N 1
ATOM 766 C CA . ASN A 1 94 ? -3.277 -1.289 -14.199 1.00 84.75 94 ASN A CA 1
ATOM 767 C C . ASN A 1 94 ? -2.465 -2.540 -13.825 1.00 84.75 94 ASN A C 1
ATOM 769 O O . ASN A 1 94 ? -1.582 -2.923 -14.582 1.00 84.75 94 ASN A O 1
ATOM 773 N N . ARG A 1 95 ? -2.792 -3.228 -12.721 1.00 76.38 95 ARG A N 1
ATOM 774 C CA . ARG A 1 95 ? -2.077 -4.432 -12.251 1.00 76.38 95 ARG A CA 1
ATOM 775 C C . ARG A 1 95 ? -2.100 -5.621 -13.229 1.00 76.38 95 ARG A C 1
ATOM 777 O O . ARG A 1 95 ? -1.257 -6.505 -13.115 1.00 76.38 95 ARG A O 1
ATOM 784 N N . HIS A 1 96 ? -3.092 -5.691 -14.115 1.00 67.62 96 HIS A N 1
ATOM 785 C CA . HIS A 1 96 ? -3.282 -6.810 -15.051 1.00 67.62 96 HIS A CA 1
ATOM 786 C C . HIS A 1 96 ? -2.740 -6.550 -16.462 1.00 67.62 96 HIS A C 1
ATOM 788 O O . HIS A 1 96 ? -2.956 -7.381 -17.346 1.00 67.62 96 HIS A O 1
ATOM 794 N N . ARG A 1 97 ? -2.087 -5.406 -16.677 1.00 54.47 97 ARG A N 1
ATOM 795 C CA . ARG A 1 97 ? -1.276 -5.173 -17.874 1.00 54.47 97 ARG A CA 1
ATOM 796 C C . ARG A 1 97 ? 0.070 -5.867 -17.718 1.00 54.47 97 ARG A C 1
ATOM 798 O O . ARG A 1 97 ? 0.534 -6.409 -18.740 1.00 54.47 97 ARG A O 1
#

Sequence (97 aa):
DNRVNIQPLAPTRGLIYDRNGVELAQNTPTFTLEVVPEKVEDMDAVLRELSELVEISPEDLERFRGMLRKKRRFQSVPVRFRLNEEEVARFSVNRHR

Secondary structure (DSSP, 8-state):
-------PPPPPPPPEE-TTS-EEE-----EEEEE-GGG-S-HHHHHHHHHHHS---HHHHHHHHHHHHHPPTT--EEEEEEE-HHHHHHHHHHTT-

Nearest PDB structures (foldseek):
  6g9f-assembly1_A  TM=8.968E-01  e=1.884E-07  Escherichia coli K-12
  6xv5-assembly1_BBB  TM=9.110E-01  e=3.914E-07  Yersinia pestis
  6g9s-assembly1_A  TM=8.956E-01  e=4.471E-07  Escherichia coli K-12
  8tj3-assembly1_C  TM=9.203E-01  e=8.690E-07  Escherichia coli
  6xv5-assembly2_AAA  TM=8.952E-01  e=2.204E-06  Yersinia pestis

Radius of gyration: 17.33 Å; Cα contacts (8 Å, |Δi|>4): 81; chains: 1; bounding box: 41×39×47 Å

Mean predicted aligned error: 6.6 Å

Foldseek 3Di:
DDDDDDDDDDDDDDFDADPVRHTPDDDDDFDFAKDQVVVDPDPVVVVVVLCVLFPQDPVLVVVQVVCVVVDDHRDITTSDIGTDPSSVVSCVVPVVD

pLDDT: mean 87.91, std 8.72, range [37.34, 95.06]